Protein AF-A0A0G2T6E0-F1 (afdb_monomer_lite)

Structure (mmCIF, N/CA/C/O backbone):
data_AF-A0A0G2T6E0-F1
#
_entry.id   AF-A0A0G2T6E0-F1
#
loop_
_atom_site.group_PDB
_atom_site.id
_atom_site.type_symbol
_atom_site.label_atom_id
_atom_site.label_alt_id
_atom_site.label_comp_id
_atom_site.label_asym_id
_atom_site.label_entity_id
_atom_site.label_seq_id
_atom_site.pdbx_PDB_ins_code
_atom_site.Cartn_x
_atom_site.Cartn_y
_atom_site.Cartn_z
_atom_site.occupancy
_atom_site.B_iso_or_equiv
_atom_site.auth_seq_id
_atom_site.auth_comp_id
_atom_site.auth_asym_id
_atom_site.auth_atom_id
_atom_site.pdbx_PDB_model_num
ATOM 1 N N . ASP A 1 1 ? 5.759 5.179 -17.101 1.00 91.62 1 ASP A N 1
ATOM 2 C CA . ASP A 1 1 ? 6.318 3.826 -16.857 1.00 91.62 1 ASP A CA 1
ATOM 3 C C . ASP A 1 1 ? 6.226 3.512 -15.353 1.00 91.62 1 ASP A C 1
ATOM 5 O O . ASP A 1 1 ? 5.874 4.423 -14.606 1.00 91.62 1 ASP A O 1
ATOM 9 N N . PRO A 1 2 ? 6.462 2.274 -14.876 1.00 94.88 2 PRO A N 1
ATOM 10 C CA . PRO A 1 2 ? 6.254 1.942 -13.465 1.00 94.88 2 PRO A CA 1
ATOM 11 C C . PRO A 1 2 ? 7.401 2.342 -12.526 1.00 94.88 2 PRO A C 1
ATOM 13 O O . PRO A 1 2 ? 7.266 2.168 -11.314 1.00 94.88 2 PRO A O 1
ATOM 16 N N . THR A 1 3 ? 8.506 2.900 -13.042 1.00 94.12 3 THR A N 1
ATOM 17 C CA . THR A 1 3 ? 9.586 3.435 -12.191 1.00 94.12 3 THR A CA 1
ATOM 18 C C . THR A 1 3 ? 9.181 4.737 -11.500 1.00 94.12 3 THR A C 1
ATOM 20 O O . THR A 1 3 ? 9.784 5.110 -10.496 1.00 94.12 3 THR A O 1
ATOM 23 N N . LYS A 1 4 ? 8.142 5.420 -12.002 1.00 95.62 4 LYS A N 1
ATOM 24 C CA . LYS A 1 4 ? 7.588 6.627 -11.380 1.00 95.62 4 LYS A CA 1
ATOM 25 C C . LYS A 1 4 ? 6.718 6.252 -10.191 1.00 95.62 4 LYS A C 1
ATOM 27 O O . LYS A 1 4 ? 5.672 5.615 -10.344 1.00 95.62 4 LYS A O 1
ATOM 32 N N . ILE A 1 5 ? 7.194 6.650 -9.014 1.00 94.44 5 ILE A N 1
ATOM 33 C CA . ILE A 1 5 ? 6.651 6.211 -7.733 1.00 94.44 5 ILE A CA 1
ATOM 34 C C . ILE A 1 5 ? 5.207 6.665 -7.529 1.00 94.44 5 ILE A C 1
ATOM 36 O O . ILE A 1 5 ? 4.412 5.900 -6.994 1.00 94.44 5 ILE A O 1
ATOM 40 N N . ASP A 1 6 ? 4.840 7.824 -8.080 1.00 96.38 6 ASP A N 1
ATOM 41 C CA . ASP A 1 6 ? 3.481 8.374 -8.028 1.00 96.38 6 ASP A CA 1
ATOM 42 C C . ASP A 1 6 ? 2.428 7.374 -8.516 1.00 96.38 6 ASP A C 1
ATOM 44 O O . ASP A 1 6 ? 1.321 7.318 -7.991 1.00 96.38 6 ASP A O 1
ATOM 48 N N . ARG A 1 7 ? 2.780 6.531 -9.498 1.00 97.44 7 ARG A N 1
ATOM 49 C CA . ARG A 1 7 ? 1.896 5.465 -9.980 1.00 97.44 7 ARG A CA 1
ATOM 50 C C . ARG A 1 7 ? 2.106 4.163 -9.220 1.00 97.44 7 ARG A C 1
ATOM 52 O O . ARG A 1 7 ? 1.143 3.576 -8.733 1.00 97.44 7 ARG A O 1
ATOM 59 N N . SER A 1 8 ? 3.341 3.665 -9.163 1.00 97.81 8 SER A N 1
ATOM 60 C CA . SER A 1 8 ? 3.602 2.320 -8.636 1.00 97.81 8 SER A CA 1
ATOM 61 C C . SER A 1 8 ? 3.350 2.217 -7.132 1.00 97.81 8 SER A C 1
ATOM 63 O O . SER A 1 8 ? 2.726 1.247 -6.700 1.00 97.81 8 SER A O 1
ATOM 65 N N . ALA A 1 9 ? 3.732 3.221 -6.337 1.00 97.88 9 ALA A N 1
ATOM 66 C CA . ALA A 1 9 ? 3.414 3.245 -4.910 1.00 97.88 9 ALA A CA 1
ATOM 67 C C . ALA A 1 9 ? 1.922 3.455 -4.654 1.00 97.88 9 ALA A C 1
ATOM 69 O O . ALA A 1 9 ? 1.391 2.798 -3.765 1.00 97.88 9 ALA A O 1
ATOM 70 N N . ALA A 1 10 ? 1.221 4.274 -5.448 1.00 98.38 10 ALA A N 1
ATOM 71 C CA . ALA A 1 10 ? -0.233 4.409 -5.326 1.00 98.38 10 ALA A CA 1
ATOM 72 C C . ALA A 1 10 ? -0.954 3.073 -5.581 1.00 98.38 10 ALA A C 1
ATOM 74 O O . ALA A 1 10 ? -1.877 2.705 -4.855 1.00 98.38 10 ALA A O 1
ATOM 75 N N . TYR A 1 11 ? -0.502 2.298 -6.572 1.00 98.38 11 TYR A N 1
ATOM 76 C CA . TYR A 1 11 ? -1.056 0.966 -6.843 1.00 98.38 11 TYR A CA 1
ATOM 77 C C . TYR A 1 11 ? -0.761 -0.012 -5.705 1.00 98.38 11 TYR A C 1
ATOM 79 O O . TYR A 1 11 ? -1.639 -0.781 -5.316 1.00 98.38 11 TYR A O 1
ATOM 87 N N . MET A 1 12 ? 0.446 0.041 -5.136 1.00 98.50 12 MET A N 1
ATOM 88 C CA . MET A 1 12 ? 0.801 -0.777 -3.977 1.00 98.50 12 MET A CA 1
ATOM 89 C C . MET A 1 12 ? 0.002 -0.386 -2.729 1.00 98.50 12 MET A C 1
ATOM 91 O O . MET A 1 12 ? -0.484 -1.264 -2.025 1.00 98.50 12 MET A O 1
ATOM 95 N N . ALA A 1 13 ? -0.200 0.910 -2.482 1.00 98.62 13 ALA A N 1
ATOM 96 C CA . ALA A 1 13 ? -1.034 1.412 -1.393 1.00 98.62 13 ALA A CA 1
ATOM 97 C C . ALA A 1 13 ? -2.471 0.895 -1.523 1.00 98.62 13 ALA A C 1
ATOM 99 O O . ALA A 1 13 ? -3.015 0.343 -0.568 1.00 98.62 13 ALA A O 1
ATOM 100 N N . ARG A 1 14 ? -3.057 0.973 -2.729 1.00 98.69 14 ARG A N 1
ATOM 101 C CA . ARG A 1 14 ? -4.373 0.379 -3.007 1.00 98.69 14 ARG A CA 1
ATOM 102 C C . ARG A 1 14 ? -4.379 -1.124 -2.750 1.00 98.69 14 ARG A C 1
ATOM 104 O O . ARG A 1 14 ? -5.320 -1.621 -2.136 1.00 98.69 14 ARG A O 1
ATOM 111 N N . TYR A 1 15 ? -3.368 -1.841 -3.238 1.00 98.62 15 TYR A N 1
ATOM 112 C CA . TYR A 1 15 ? -3.249 -3.283 -3.043 1.00 98.62 15 TYR A CA 1
ATOM 113 C C . TYR A 1 15 ? -3.239 -3.631 -1.551 1.00 98.62 15 TYR A C 1
ATOM 115 O O . TYR A 1 15 ? -4.029 -4.465 -1.115 1.00 98.62 15 TYR A O 1
ATOM 123 N N . ILE A 1 16 ? -2.414 -2.949 -0.758 1.00 98.50 16 ILE A N 1
ATOM 124 C CA . ILE A 1 16 ? -2.311 -3.155 0.690 1.00 98.50 16 ILE A CA 1
ATOM 125 C C . ILE A 1 16 ? -3.644 -2.844 1.379 1.00 98.50 16 ILE A C 1
ATOM 127 O O . ILE A 1 16 ? -4.173 -3.708 2.073 1.00 98.50 16 ILE A O 1
ATOM 131 N N . ALA A 1 17 ? -4.230 -1.667 1.135 1.00 98.69 17 ALA A N 1
ATOM 132 C CA . ALA A 1 17 ? -5.500 -1.264 1.743 1.00 98.69 17 ALA A CA 1
ATOM 133 C C . ALA A 1 17 ? -6.630 -2.264 1.440 1.00 98.69 17 ALA A C 1
ATOM 135 O O . ALA A 1 17 ? -7.368 -2.668 2.337 1.00 98.69 17 ALA A O 1
ATOM 136 N N . LYS A 1 18 ? -6.732 -2.720 0.181 1.00 98.62 18 LYS A N 1
ATOM 137 C CA . LYS A 1 18 ? -7.728 -3.719 -0.238 1.00 98.62 18 LYS A CA 1
ATOM 138 C C . LYS A 1 18 ? -7.517 -5.063 0.461 1.00 98.62 18 LYS A C 1
ATOM 140 O O . LYS A 1 18 ? -8.498 -5.710 0.804 1.00 98.62 18 LYS A O 1
ATOM 145 N N . ASN A 1 19 ? -6.268 -5.473 0.689 1.00 98.25 19 ASN A N 1
ATOM 146 C CA . ASN A 1 19 ? -5.963 -6.708 1.416 1.00 98.25 19 ASN A CA 1
ATOM 147 C C . ASN A 1 19 ? -6.251 -6.592 2.918 1.00 98.25 19 ASN A C 1
ATOM 149 O O . ASN A 1 19 ? -6.750 -7.548 3.494 1.00 98.25 19 ASN A O 1
ATOM 153 N N . ILE A 1 20 ? -5.994 -5.440 3.545 1.00 98.31 20 ILE A N 1
ATOM 154 C CA . ILE A 1 20 ? -6.321 -5.208 4.964 1.00 98.31 20 ILE A CA 1
ATOM 155 C C . ILE A 1 20 ? -7.830 -5.331 5.189 1.00 98.31 20 ILE A C 1
ATOM 157 O O . ILE A 1 20 ? -8.259 -6.088 6.058 1.00 98.31 20 ILE A O 1
ATOM 161 N N . VAL A 1 21 ? -8.627 -4.647 4.361 1.00 98.31 21 VAL A N 1
ATOM 162 C CA . VAL A 1 21 ? -10.094 -4.729 4.434 1.00 98.31 21 VAL A CA 1
ATOM 163 C C . VAL A 1 21 ? -10.583 -6.129 4.059 1.00 98.31 21 VAL A C 1
ATOM 165 O O . VAL A 1 21 ? -11.396 -6.715 4.765 1.00 98.31 21 VAL A O 1
ATOM 168 N N . GLY A 1 22 ? -10.044 -6.720 2.988 1.00 98.00 22 GLY A N 1
ATOM 169 C CA . GLY A 1 22 ? -10.410 -8.071 2.550 1.00 98.00 22 GLY A CA 1
ATOM 170 C C . GLY A 1 22 ? -10.071 -9.175 3.558 1.00 98.00 22 GLY A C 1
ATOM 171 O O . GLY A 1 22 ? -10.742 -10.202 3.574 1.00 98.00 22 GLY A O 1
ATOM 172 N N . ALA A 1 23 ? -9.068 -8.964 4.413 1.00 97.31 23 ALA A N 1
ATOM 173 C CA . ALA A 1 23 ? -8.707 -9.865 5.506 1.00 97.31 23 ALA A CA 1
ATOM 174 C C . ALA A 1 23 ? -9.549 -9.652 6.779 1.00 97.31 23 ALA A C 1
ATOM 176 O O . ALA A 1 23 ? -9.328 -10.347 7.769 1.00 97.31 23 ALA A O 1
ATOM 177 N N . GLY A 1 24 ? -10.486 -8.697 6.780 1.00 97.56 24 GLY A N 1
ATOM 178 C CA . GLY A 1 24 ? -11.320 -8.380 7.942 1.00 97.56 24 GLY A CA 1
ATOM 179 C C . GLY A 1 24 ? -10.560 -7.705 9.086 1.00 97.56 24 GLY A C 1
ATOM 180 O O . GLY A 1 24 ? -11.015 -7.749 10.224 1.00 97.56 24 GLY A O 1
ATOM 181 N N . LEU A 1 25 ? -9.396 -7.103 8.811 1.00 97.75 25 LEU A N 1
ATOM 182 C CA . LEU A 1 25 ? -8.618 -6.393 9.833 1.00 97.75 25 LEU A CA 1
ATOM 183 C C . LEU A 1 25 ? -9.195 -5.005 10.144 1.00 97.75 25 LEU A C 1
ATOM 185 O O . LEU A 1 25 ? -8.968 -4.491 11.234 1.00 97.75 25 LEU A O 1
ATOM 189 N N . ALA A 1 26 ? -9.910 -4.399 9.193 1.00 98.50 26 ALA A N 1
ATOM 190 C CA . ALA A 1 26 ? -10.583 -3.111 9.335 1.00 98.50 26 ALA A CA 1
ATOM 191 C C . ALA A 1 26 ? -11.730 -2.990 8.319 1.00 98.50 26 ALA A C 1
ATOM 193 O O . ALA A 1 26 ? -11.619 -3.536 7.220 1.00 98.50 26 ALA A O 1
ATOM 194 N N . ASP A 1 27 ? -12.769 -2.208 8.618 1.00 98.44 27 ASP A N 1
ATOM 195 C CA . ASP A 1 27 ? -13.836 -1.913 7.640 1.00 98.44 27 ASP A CA 1
ATOM 196 C C . ASP A 1 27 ? -13.399 -0.869 6.602 1.00 98.44 27 ASP A C 1
ATOM 198 O O . ASP A 1 27 ? -13.850 -0.868 5.453 1.00 98.44 27 ASP A O 1
ATOM 202 N N . ARG A 1 28 ? -12.493 0.036 6.989 1.00 98.19 28 ARG A N 1
ATOM 203 C CA . ARG A 1 28 ? -11.868 1.017 6.094 1.00 98.19 28 ARG A CA 1
ATOM 204 C C . ARG A 1 28 ? -10.407 1.227 6.459 1.00 98.19 28 ARG A C 1
ATOM 206 O O . ARG A 1 28 ? -10.032 1.195 7.625 1.00 98.19 28 ARG A O 1
ATOM 213 N N . CYS A 1 29 ? -9.581 1.470 5.448 1.00 98.56 29 CYS A N 1
ATOM 214 C CA . CYS A 1 29 ? -8.148 1.653 5.623 1.00 98.56 29 CYS A CA 1
ATOM 215 C C . CYS A 1 29 ? -7.607 2.672 4.617 1.00 98.56 29 CYS A C 1
ATOM 217 O O . CYS A 1 29 ? -7.892 2.583 3.419 1.00 98.56 29 CYS A O 1
ATOM 219 N N . GLU A 1 30 ? -6.814 3.617 5.110 1.00 98.69 30 GLU A N 1
ATOM 220 C CA . GLU A 1 30 ? -5.988 4.522 4.318 1.00 98.69 30 GLU A CA 1
ATOM 221 C C . GLU A 1 30 ? -4.511 4.176 4.527 1.00 98.69 30 GLU A C 1
ATOM 223 O O . GLU A 1 30 ? -4.084 3.886 5.643 1.00 98.69 30 GLU A O 1
ATOM 228 N N . ILE A 1 31 ? -3.737 4.191 3.440 1.00 98.56 31 ILE A N 1
ATOM 229 C CA . ILE A 1 31 ? -2.300 3.915 3.451 1.00 98.56 31 ILE A CA 1
ATOM 230 C C . ILE A 1 31 ? -1.562 5.149 2.955 1.00 98.56 31 ILE A C 1
ATOM 232 O O . ILE A 1 31 ? -1.750 5.574 1.814 1.00 98.56 31 ILE A O 1
ATOM 236 N N . GLN A 1 32 ? -0.674 5.671 3.792 1.00 98.38 32 GLN A N 1
ATOM 237 C CA . GLN A 1 32 ? 0.217 6.772 3.463 1.00 98.38 32 GLN A CA 1
ATOM 238 C C . GLN A 1 32 ? 1.639 6.247 3.272 1.00 98.38 32 GLN A C 1
ATOM 240 O O . GLN A 1 32 ? 2.129 5.438 4.062 1.00 98.38 32 GLN A O 1
ATOM 245 N N . ILE A 1 33 ? 2.316 6.707 2.219 1.00 98.00 33 ILE A N 1
ATOM 246 C CA . ILE A 1 33 ? 3.704 6.341 1.929 1.00 98.00 33 ILE A CA 1
ATOM 247 C C . ILE A 1 33 ? 4.464 7.594 1.507 1.00 98.00 33 ILE A C 1
ATOM 249 O O . ILE A 1 33 ? 4.009 8.315 0.620 1.00 98.00 33 ILE A O 1
ATOM 253 N N . SER A 1 34 ? 5.637 7.814 2.096 1.00 97.38 34 SER A N 1
ATOM 254 C CA . SER A 1 34 ? 6.517 8.937 1.756 1.00 97.38 34 SER A CA 1
ATOM 255 C C . SER A 1 34 ? 7.859 8.442 1.231 1.00 97.38 34 SER A C 1
ATOM 257 O O . SER A 1 34 ? 8.474 7.558 1.829 1.00 97.38 34 SER A O 1
ATOM 259 N N . TYR A 1 35 ? 8.346 9.046 0.148 1.00 97.44 35 TYR A N 1
ATOM 260 C CA . TYR A 1 35 ? 9.676 8.796 -0.414 1.00 97.44 35 TYR A CA 1
ATOM 261 C C . TYR A 1 35 ? 10.465 10.096 -0.510 1.00 97.44 35 TYR A C 1
ATOM 263 O O . TYR A 1 35 ? 9.893 11.165 -0.713 1.00 97.44 35 TYR A O 1
ATOM 271 N N . THR A 1 36 ? 11.787 9.974 -0.450 1.00 96.12 36 THR A N 1
ATOM 272 C CA . THR A 1 36 ? 12.717 11.065 -0.750 1.00 96.12 36 THR A CA 1
ATOM 273 C C . THR A 1 36 ? 13.466 10.750 -2.037 1.00 96.12 36 THR A C 1
ATOM 275 O O . THR A 1 36 ? 13.791 9.593 -2.315 1.00 96.12 36 THR A O 1
ATOM 278 N N . ILE A 1 37 ? 13.747 11.783 -2.834 1.00 93.75 37 ILE A N 1
ATOM 279 C CA . ILE A 1 37 ? 14.490 11.655 -4.092 1.00 93.75 37 ILE A CA 1
ATOM 280 C C . ILE A 1 37 ? 15.824 10.935 -3.842 1.00 93.75 37 ILE A C 1
ATOM 282 O O . ILE A 1 37 ? 16.582 11.297 -2.947 1.00 93.75 37 ILE A O 1
ATOM 286 N N . GLY A 1 38 ? 16.104 9.907 -4.648 1.00 92.31 38 GLY A N 1
ATOM 287 C CA . GLY A 1 38 ? 17.354 9.143 -4.598 1.00 92.31 38 GLY A CA 1
ATOM 288 C C . GLY A 1 38 ? 17.398 8.012 -3.565 1.00 92.31 38 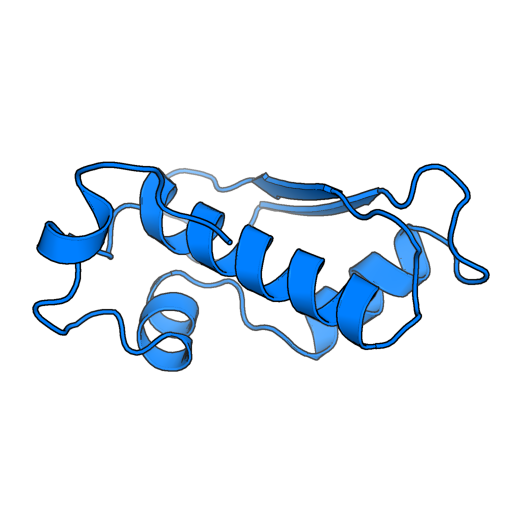GLY A C 1
ATOM 289 O O . GLY A 1 38 ? 18.335 7.217 -3.598 1.00 92.31 38 GLY A O 1
ATOM 290 N N . VAL A 1 39 ? 16.391 7.874 -2.695 1.00 95.06 39 VAL A N 1
ATOM 291 C CA . VAL A 1 39 ? 16.331 6.799 -1.692 1.00 95.06 39 VAL A CA 1
ATOM 292 C C . VAL A 1 39 ? 15.306 5.749 -2.113 1.00 95.06 39 VAL A C 1
ATOM 294 O O . VAL A 1 39 ? 14.143 6.052 -2.361 1.00 95.06 39 VAL A O 1
ATOM 297 N N . ALA A 1 40 ? 15.740 4.489 -2.209 1.00 95.00 40 ALA A N 1
ATOM 298 C CA . ALA A 1 40 ? 14.867 3.404 -2.656 1.00 95.00 40 ALA A CA 1
ATOM 299 C C . ALA A 1 40 ? 13.844 2.981 -1.592 1.00 95.00 40 ALA A C 1
ATOM 301 O O . ALA A 1 40 ? 12.731 2.599 -1.938 1.00 95.00 40 ALA A O 1
ATOM 302 N N . ALA A 1 41 ? 14.224 2.981 -0.314 1.00 95.75 41 ALA A N 1
ATOM 303 C CA . ALA A 1 41 ? 13.297 2.684 0.772 1.00 95.75 41 ALA A CA 1
ATOM 304 C C . ALA A 1 41 ? 12.403 3.905 1.059 1.00 95.75 41 ALA A C 1
ATOM 306 O O . ALA A 1 41 ? 12.880 5.037 0.941 1.00 95.75 41 ALA A O 1
ATOM 307 N N . PRO A 1 42 ? 11.131 3.706 1.439 1.00 96.56 42 PRO A N 1
ATOM 308 C CA . PRO A 1 42 ? 10.298 4.812 1.888 1.00 96.56 42 PRO A CA 1
ATOM 309 C C . PRO A 1 42 ? 10.835 5.391 3.199 1.00 96.56 42 PRO A C 1
ATOM 311 O O . PRO A 1 42 ? 11.374 4.670 4.038 1.00 96.56 42 PRO A O 1
ATOM 314 N N . VAL A 1 43 ? 10.647 6.697 3.378 1.00 97.06 43 VAL A N 1
ATOM 315 C CA . VAL A 1 43 ? 10.940 7.399 4.635 1.00 97.06 43 VAL A CA 1
ATOM 316 C C . VAL A 1 43 ? 9.903 7.042 5.694 1.00 97.06 43 VAL A C 1
ATOM 318 O O . VAL A 1 43 ? 10.242 6.876 6.861 1.00 97.06 43 VAL A O 1
ATOM 321 N N . SER A 1 44 ? 8.640 6.903 5.286 1.00 96.75 44 SER A N 1
ATOM 322 C CA . SER A 1 44 ? 7.560 6.479 6.171 1.00 96.75 44 SER A CA 1
ATOM 323 C C . SER A 1 44 ? 6.497 5.679 5.428 1.00 96.75 44 SER A C 1
ATOM 325 O O . SER A 1 44 ? 6.243 5.884 4.237 1.00 96.75 44 SER A O 1
ATOM 327 N N . ILE A 1 45 ? 5.882 4.756 6.164 1.00 98.00 45 ILE A N 1
ATOM 328 C CA . ILE A 1 45 ? 4.644 4.064 5.811 1.00 98.00 45 ILE A CA 1
ATOM 329 C C . ILE A 1 45 ? 3.748 4.179 7.041 1.00 98.00 45 ILE A C 1
ATOM 331 O O . ILE A 1 45 ? 4.224 3.940 8.150 1.00 98.00 45 ILE A O 1
ATOM 335 N N . TYR A 1 46 ? 2.485 4.539 6.852 1.00 98.38 46 TYR A N 1
ATOM 336 C CA . TYR A 1 46 ? 1.501 4.626 7.927 1.00 98.38 46 TYR A CA 1
ATOM 337 C C . TYR A 1 46 ? 0.147 4.116 7.437 1.00 98.38 46 TYR A C 1
ATOM 339 O O . TYR A 1 46 ? -0.220 4.333 6.279 1.00 98.38 46 TYR A O 1
ATOM 347 N N . ALA A 1 47 ? -0.569 3.416 8.311 1.00 98.50 47 ALA A N 1
ATOM 348 C CA . ALA A 1 47 ? -1.926 2.954 8.073 1.00 98.50 47 ALA A CA 1
ATOM 349 C C . ALA A 1 47 ? -2.892 3.646 9.035 1.00 98.50 47 ALA A C 1
ATOM 351 O O . ALA A 1 47 ? -2.648 3.664 10.236 1.00 98.50 47 ALA A O 1
ATOM 352 N N . GLU A 1 48 ? -4.006 4.146 8.511 1.00 98.56 48 GLU A N 1
ATOM 353 C CA . GLU A 1 48 ? -5.103 4.717 9.290 1.00 98.56 48 GLU A CA 1
ATOM 354 C C . GLU A 1 48 ? -6.363 3.876 9.082 1.00 98.56 48 GLU A C 1
ATOM 356 O O . GLU A 1 48 ? -6.802 3.662 7.949 1.00 98.56 48 GLU A O 1
ATOM 361 N N . THR A 1 49 ? -6.946 3.380 10.171 1.00 98.62 49 THR A N 1
ATOM 362 C CA . THR A 1 49 ? -8.163 2.551 10.135 1.00 98.62 49 THR A CA 1
ATOM 363 C C . THR A 1 49 ? -9.412 3.270 10.619 1.00 98.62 49 THR A C 1
ATOM 365 O O . THR A 1 49 ? -10.503 2.697 10.581 1.00 98.62 49 THR A O 1
ATOM 368 N N . PHE A 1 50 ? -9.289 4.528 11.050 1.00 98.38 50 PHE A N 1
ATOM 369 C CA . PHE A 1 50 ? -10.408 5.365 11.482 1.00 98.38 50 PHE A CA 1
ATOM 370 C C . PHE A 1 50 ? -11.253 4.705 12.588 1.00 98.38 50 PHE A C 1
ATOM 372 O O . PHE A 1 50 ? -12.475 4.837 12.606 1.00 98.38 50 PHE A O 1
ATOM 379 N N . GLY A 1 51 ? -10.606 3.942 13.478 1.00 97.94 51 GLY A N 1
ATOM 380 C CA . GLY A 1 51 ? -11.264 3.232 14.581 1.00 97.94 51 GLY A CA 1
ATOM 381 C C . GLY A 1 51 ? -12.069 1.992 14.175 1.00 97.94 51 GLY A C 1
ATOM 382 O O . GLY A 1 51 ? -12.821 1.474 14.992 1.00 97.94 51 GLY A O 1
ATOM 383 N N . THR A 1 52 ? -11.929 1.505 12.938 1.00 98.50 52 THR A N 1
ATOM 384 C CA . THR A 1 52 ? -12.665 0.320 12.443 1.00 98.50 52 THR A CA 1
ATOM 385 C C . THR A 1 52 ? -11.903 -0.999 12.588 1.00 98.50 52 THR A C 1
ATOM 387 O O . THR A 1 52 ? -12.354 -2.036 12.114 1.00 98.50 52 THR A O 1
ATOM 390 N N . SER A 1 53 ? -10.739 -0.965 13.233 1.00 98.00 53 SER A N 1
ATOM 391 C CA . SER A 1 53 ? -9.885 -2.122 13.496 1.00 98.00 53 SER A CA 1
ATOM 392 C C . SER A 1 53 ? -9.810 -2.409 14.993 1.00 98.00 53 SER A C 1
ATOM 394 O O . SER A 1 53 ? -9.818 -1.490 15.809 1.00 98.00 53 SER A O 1
ATOM 396 N N . GLN A 1 54 ? -9.659 -3.688 15.346 1.00 96.56 54 GLN A N 1
ATOM 397 C CA . GLN A 1 54 ? -9.322 -4.111 16.712 1.00 96.56 54 GLN A CA 1
ATOM 398 C C . GLN A 1 54 ? -7.825 -3.961 17.029 1.00 96.56 54 GLN A C 1
ATOM 400 O O . GLN A 1 54 ? -7.430 -3.891 18.190 1.00 96.56 54 GLN A O 1
ATOM 405 N N . LEU A 1 55 ? -6.978 -3.940 15.997 1.00 97.62 55 LEU A N 1
ATOM 406 C CA . LEU A 1 55 ? -5.549 -3.656 16.106 1.00 97.62 55 LEU A CA 1
ATOM 407 C C . LEU A 1 55 ? -5.298 -2.152 16.009 1.00 97.62 55 LEU A C 1
ATOM 409 O O . LEU A 1 55 ? -5.986 -1.456 15.259 1.00 97.62 55 LEU A O 1
ATOM 413 N N . SER A 1 56 ? -4.262 -1.671 16.694 1.00 98.31 56 SER A N 1
ATOM 414 C CA . SER A 1 56 ? -3.825 -0.283 16.556 1.00 98.31 56 SER A CA 1
ATOM 415 C C . SER A 1 56 ? -3.264 -0.005 15.155 1.00 98.31 56 SER A C 1
ATOM 417 O O . SER A 1 56 ? -2.759 -0.902 14.465 1.00 98.31 56 SER A O 1
ATOM 419 N N . ASN A 1 57 ? -3.301 1.262 14.745 1.00 98.31 57 ASN A N 1
ATOM 420 C CA . ASN A 1 57 ? -2.729 1.719 13.477 1.00 98.31 57 ASN A CA 1
ATOM 421 C C . ASN A 1 57 ? -1.231 1.377 13.367 1.00 98.31 57 ASN A C 1
ATOM 423 O O . ASN A 1 57 ? -0.746 0.983 12.303 1.00 98.31 57 ASN A O 1
ATOM 427 N N . GLU A 1 58 ? -0.492 1.429 14.477 1.00 98.25 58 GLU A N 1
ATOM 428 C CA . GLU A 1 58 ? 0.923 1.050 14.553 1.00 98.25 58 GLU A CA 1
ATOM 429 C C . GLU A 1 58 ? 1.121 -0.454 14.357 1.00 98.25 58 GLU A C 1
ATOM 431 O O . GLU A 1 58 ? 2.047 -0.867 13.654 1.00 98.25 58 GLU A O 1
ATOM 436 N N . GLN A 1 59 ? 0.256 -1.289 14.943 1.00 98.31 59 GLN A N 1
AT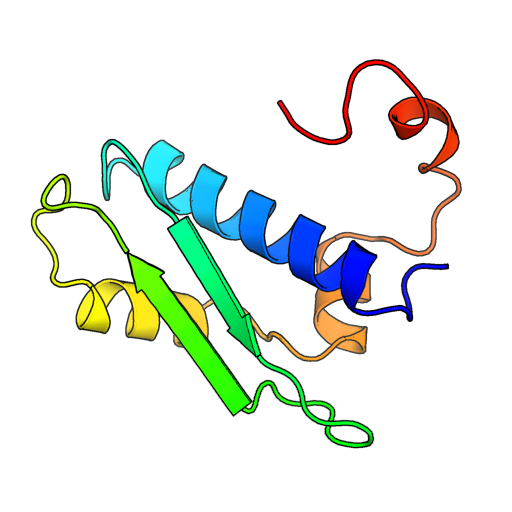OM 437 C CA . GLN A 1 59 ? 0.311 -2.740 14.753 1.00 98.31 59 GLN A CA 1
ATOM 438 C C . GLN A 1 59 ? 0.064 -3.106 13.288 1.00 98.31 59 GLN A C 1
ATOM 440 O O . GLN A 1 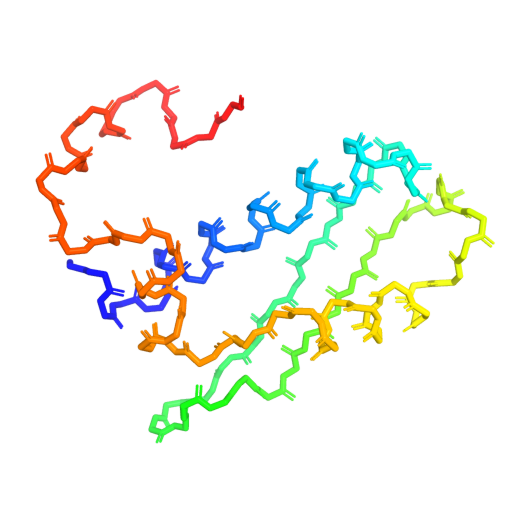59 ? 0.815 -3.901 12.721 1.00 98.31 59 GLN A O 1
ATOM 445 N N . ILE A 1 60 ? -0.924 -2.479 12.646 1.00 98.25 60 ILE A N 1
ATOM 446 C CA . ILE A 1 60 ? -1.192 -2.676 11.215 1.00 98.25 60 ILE A CA 1
ATOM 447 C C . ILE A 1 60 ? -0.019 -2.179 10.370 1.00 98.25 60 ILE A C 1
ATOM 449 O O . ILE A 1 60 ? 0.451 -2.894 9.487 1.00 98.25 60 ILE A O 1
ATOM 453 N N . THR A 1 61 ? 0.517 -0.998 10.673 1.00 98.38 61 THR A N 1
ATOM 454 C CA . THR A 1 61 ? 1.703 -0.452 9.994 1.00 98.38 61 THR A CA 1
ATOM 455 C C . THR A 1 61 ? 2.898 -1.409 10.095 1.00 98.38 61 THR A C 1
ATOM 457 O O . THR A 1 61 ? 3.600 -1.663 9.109 1.00 98.38 61 THR A O 1
ATOM 460 N N . LYS A 1 62 ? 3.105 -2.021 11.265 1.00 98.06 62 LYS A N 1
ATOM 461 C CA . LYS A 1 62 ? 4.143 -3.037 11.473 1.00 98.06 62 LYS A CA 1
ATOM 462 C C . LYS A 1 62 ? 3.901 -4.288 10.627 1.00 98.06 62 LYS A C 1
ATOM 464 O O . LYS A 1 62 ? 4.838 -4.766 9.995 1.00 98.06 62 LYS A O 1
ATOM 469 N N . LEU A 1 63 ? 2.667 -4.783 10.549 1.00 97.38 63 LEU A N 1
ATOM 470 C CA . LEU A 1 63 ? 2.331 -5.913 9.674 1.00 97.38 63 LEU A CA 1
ATOM 471 C C . LEU A 1 63 ? 2.643 -5.591 8.206 1.00 97.38 63 LEU A C 1
ATOM 473 O O . LEU A 1 63 ? 3.284 -6.385 7.520 1.00 97.38 63 LEU A O 1
ATOM 477 N N . ILE A 1 64 ? 2.276 -4.399 7.728 1.00 97.25 64 ILE A N 1
ATOM 478 C CA . ILE A 1 64 ? 2.562 -3.975 6.349 1.00 97.25 64 ILE A CA 1
ATOM 479 C C . ILE A 1 64 ? 4.064 -4.029 6.064 1.00 97.25 64 ILE A C 1
ATOM 481 O O . ILE A 1 64 ? 4.479 -4.636 5.079 1.00 97.25 64 ILE A O 1
ATOM 485 N N . THR A 1 65 ? 4.882 -3.431 6.933 1.00 95.69 65 THR A N 1
ATOM 486 C CA . THR A 1 65 ? 6.347 -3.386 6.758 1.00 95.69 65 THR A CA 1
ATOM 487 C C . THR A 1 65 ? 7.021 -4.757 6.862 1.00 95.69 65 THR A C 1
ATOM 489 O O . THR A 1 65 ? 8.090 -4.951 6.288 1.00 95.69 65 THR A O 1
ATOM 492 N N . GLN A 1 66 ? 6.397 -5.725 7.541 1.00 96.62 66 GLN A N 1
ATOM 493 C CA . GLN A 1 66 ? 6.872 -7.112 7.609 1.00 96.62 66 GLN A CA 1
ATOM 494 C C . GLN A 1 66 ? 6.516 -7.928 6.358 1.00 96.62 66 GLN A C 1
ATOM 496 O O . GLN A 1 66 ? 7.294 -8.789 5.947 1.00 96.62 66 GLN A O 1
ATOM 501 N N . HIS A 1 67 ? 5.359 -7.668 5.746 1.00 96.19 67 HIS A N 1
ATOM 502 C CA . HIS A 1 67 ? 4.863 -8.437 4.601 1.00 96.19 67 HIS A CA 1
ATOM 503 C C . HIS A 1 67 ? 5.241 -7.844 3.238 1.00 96.19 67 HIS A C 1
ATOM 505 O O . HIS A 1 67 ? 5.352 -8.585 2.257 1.00 96.19 67 HIS A O 1
ATOM 511 N N . PHE A 1 68 ? 5.446 -6.528 3.155 1.00 96.69 68 PHE A N 1
ATOM 512 C CA . PHE A 1 68 ? 5.633 -5.824 1.890 1.00 96.69 68 PHE A CA 1
ATOM 513 C C . PHE A 1 68 ? 6.943 -5.043 1.839 1.00 96.69 68 PHE A C 1
ATOM 515 O O . PHE A 1 68 ? 7.209 -4.143 2.629 1.00 96.69 68 PHE A O 1
ATOM 522 N N . ASP A 1 69 ? 7.743 -5.354 0.822 1.00 97.00 69 ASP A N 1
ATOM 523 C CA . ASP A 1 69 ? 8.945 -4.600 0.488 1.00 97.00 69 ASP A CA 1
ATOM 524 C C . ASP A 1 69 ? 8.582 -3.432 -0.431 1.00 97.00 69 ASP A C 1
ATOM 526 O O . ASP A 1 69 ? 8.328 -3.605 -1.627 1.00 97.00 69 ASP A O 1
ATOM 530 N N . MET A 1 70 ? 8.559 -2.238 0.152 1.00 96.88 70 MET A N 1
ATOM 531 C CA . MET A 1 70 ? 8.071 -1.019 -0.492 1.00 96.88 70 MET A CA 1
ATOM 532 C C . MET A 1 70 ? 9.128 -0.308 -1.346 1.00 96.88 70 MET A C 1
ATOM 534 O O . MET A 1 70 ? 8.939 0.832 -1.749 1.00 96.88 70 MET A O 1
ATOM 538 N N . ARG A 1 71 ? 10.252 -0.953 -1.676 1.00 97.25 71 ARG A N 1
ATOM 539 C CA . ARG A 1 71 ? 11.202 -0.376 -2.640 1.00 97.25 71 ARG A CA 1
ATOM 540 C C . ARG A 1 71 ? 10.608 -0.406 -4.059 1.00 97.25 71 ARG A C 1
ATOM 542 O O . ARG A 1 71 ? 10.038 -1.433 -4.435 1.00 97.25 71 ARG A O 1
ATOM 549 N N . PRO A 1 72 ? 10.807 0.622 -4.911 1.00 96.12 72 PRO A N 1
ATOM 550 C CA . PRO A 1 72 ? 10.181 0.702 -6.236 1.00 96.12 72 PRO A CA 1
ATOM 551 C C . PRO A 1 72 ? 10.359 -0.564 -7.087 1.00 96.12 72 PRO A C 1
ATOM 553 O O . PRO A 1 72 ? 9.388 -1.127 -7.582 1.00 96.12 72 PRO A O 1
ATOM 556 N N . GLY A 1 73 ? 11.584 -1.095 -7.186 1.00 96.94 73 GLY A N 1
ATOM 557 C CA . GLY A 1 73 ? 11.846 -2.321 -7.954 1.00 96.94 73 GLY A CA 1
ATOM 558 C C . GLY A 1 73 ? 11.130 -3.565 -7.409 1.00 96.94 73 GLY A C 1
ATOM 559 O O . GLY A 1 73 ? 10.809 -4.487 -8.160 1.00 96.94 73 GLY A O 1
ATOM 560 N N . ARG A 1 74 ? 10.839 -3.592 -6.106 1.00 97.81 74 ARG A N 1
ATOM 561 C CA . ARG A 1 74 ? 10.151 -4.698 -5.431 1.00 97.81 74 ARG A CA 1
ATOM 562 C C . ARG A 1 74 ? 8.646 -4.604 -5.629 1.00 97.81 74 ARG A C 1
ATOM 564 O O . ARG A 1 74 ? 8.047 -5.620 -5.969 1.00 97.81 74 ARG A O 1
ATOM 571 N N . ILE A 1 75 ? 8.085 -3.396 -5.581 1.00 98.12 75 ILE A N 1
ATOM 572 C CA . ILE A 1 75 ? 6.699 -3.113 -5.978 1.00 98.12 75 ILE A CA 1
ATOM 573 C C . ILE A 1 75 ? 6.458 -3.543 -7.429 1.00 98.12 75 ILE A C 1
ATOM 575 O O . ILE A 1 75 ? 5.538 -4.308 -7.714 1.00 98.12 75 ILE A O 1
ATOM 579 N N . ILE A 1 76 ? 7.326 -3.108 -8.346 1.00 97.94 76 ILE A N 1
ATOM 580 C CA . ILE A 1 76 ? 7.234 -3.435 -9.775 1.00 97.94 76 ILE A CA 1
ATOM 581 C C . ILE A 1 76 ? 7.230 -4.948 -10.000 1.00 97.94 76 ILE A C 1
ATOM 583 O O . ILE A 1 76 ? 6.422 -5.450 -10.784 1.00 97.94 76 ILE A O 1
ATOM 587 N N . LYS A 1 77 ? 8.116 -5.674 -9.305 1.00 97.94 77 LYS A N 1
ATOM 588 C CA . LYS A 1 77 ? 8.198 -7.137 -9.381 1.00 97.94 77 LYS A CA 1
ATOM 589 C C . LYS A 1 77 ? 6.964 -7.811 -8.780 1.00 97.94 77 LYS A C 1
ATOM 591 O O . LYS A 1 77 ? 6.435 -8.733 -9.393 1.00 97.94 77 LYS A O 1
ATOM 596 N N . HIS A 1 78 ? 6.513 -7.357 -7.611 1.00 97.75 78 HIS A N 1
ATOM 597 C CA . HIS A 1 78 ? 5.363 -7.919 -6.901 1.00 97.75 78 HIS A CA 1
ATOM 598 C C . HIS A 1 78 ? 4.074 -7.784 -7.724 1.00 97.75 78 HIS A C 1
ATOM 600 O O . HIS A 1 78 ? 3.363 -8.764 -7.925 1.00 97.75 78 HIS A O 1
ATOM 606 N N . LEU A 1 79 ? 3.829 -6.596 -8.282 1.00 97.50 79 LEU A N 1
ATOM 607 C CA . LEU A 1 79 ? 2.631 -6.280 -9.067 1.00 97.50 79 LEU A CA 1
ATOM 608 C C . LEU A 1 79 ? 2.778 -6.564 -10.575 1.00 97.50 79 LEU A C 1
ATOM 610 O O . LEU A 1 79 ? 1.859 -6.290 -11.342 1.00 97.50 79 LEU A O 1
ATOM 614 N N . LYS A 1 80 ? 3.923 -7.103 -11.022 1.00 97.38 80 LYS A N 1
ATOM 615 C CA . LYS A 1 80 ? 4.219 -7.436 -12.434 1.00 97.38 80 LYS A CA 1
ATOM 616 C C . LYS A 1 80 ? 3.974 -6.265 -13.404 1.00 97.38 80 LYS A C 1
ATOM 618 O O . LYS A 1 80 ? 3.402 -6.420 -14.484 1.00 97.38 80 LYS A O 1
ATOM 623 N N . LEU A 1 81 ? 4.448 -5.077 -13.028 1.00 97.12 81 LEU A N 1
ATOM 624 C CA . LEU A 1 81 ? 4.132 -3.816 -13.715 1.00 97.12 81 LEU A CA 1
ATOM 625 C C . LEU A 1 81 ? 4.880 -3.599 -15.045 1.00 97.12 81 LEU A C 1
ATOM 627 O O . LEU A 1 81 ? 4.519 -2.707 -15.813 1.00 97.12 81 LEU A O 1
ATOM 631 N N . HIS A 1 82 ? 5.896 -4.405 -15.362 1.00 94.69 82 HIS A N 1
ATOM 632 C CA . HIS A 1 82 ? 6.553 -4.400 -16.679 1.00 94.69 82 HIS A CA 1
ATOM 633 C C . HIS A 1 82 ? 5.768 -5.222 -17.711 1.00 94.69 82 HIS A C 1
ATOM 635 O O . HIS A 1 82 ? 6.298 -6.123 -18.355 1.00 94.69 82 HIS A O 1
ATOM 641 N N . THR A 1 83 ? 4.482 -4.915 -17.852 1.00 93.06 83 THR A N 1
ATOM 642 C CA . THR A 1 83 ? 3.586 -5.517 -18.842 1.00 93.06 83 THR A CA 1
ATOM 643 C C . THR A 1 83 ? 2.712 -4.430 -19.479 1.00 93.06 83 THR A C 1
ATOM 645 O O . THR A 1 83 ? 2.458 -3.396 -18.852 1.00 93.06 83 THR A O 1
ATOM 648 N N . PRO A 1 84 ? 2.258 -4.604 -20.733 1.00 92.69 84 PRO A N 1
ATOM 649 C CA . PRO A 1 84 ? 1.379 -3.642 -21.394 1.00 92.69 84 PRO A CA 1
ATOM 650 C C . PRO A 1 84 ? -0.052 -3.744 -20.837 1.00 92.69 84 PRO A C 1
ATOM 652 O O . PRO A 1 84 ? -0.932 -4.355 -21.436 1.00 92.69 84 PRO A O 1
ATOM 655 N N . CYS A 1 85 ? -0.287 -3.159 -19.659 1.00 92.12 85 CYS A N 1
ATOM 656 C CA . CYS A 1 85 ? -1.570 -3.234 -18.945 1.00 92.12 85 CYS A CA 1
ATOM 657 C C . CYS A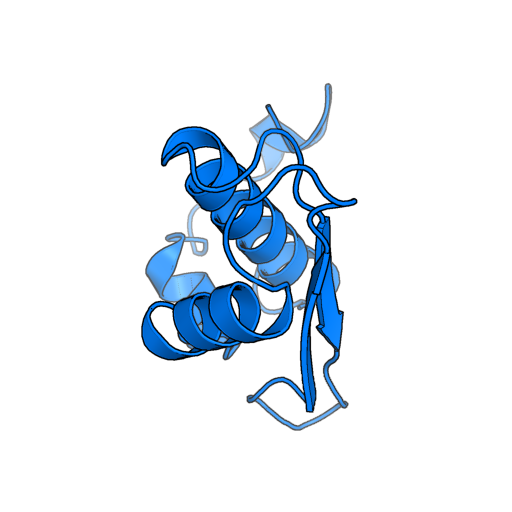 1 85 ? -2.255 -1.872 -18.714 1.00 92.12 85 CYS A C 1
ATOM 659 O O . CYS A 1 85 ? -3.436 -1.829 -18.380 1.00 92.12 85 CYS A O 1
ATOM 661 N N . TYR A 1 86 ? -1.555 -0.754 -18.935 1.00 96.19 86 TYR A N 1
ATOM 662 C CA . TYR A 1 86 ? -2.014 0.572 -18.497 1.00 96.19 86 TYR A CA 1
ATOM 663 C C . TYR A 1 86 ? -3.164 1.171 -19.310 1.00 96.19 86 TYR A C 1
ATOM 665 O O . TYR A 1 86 ? -3.940 1.943 -18.750 1.00 96.19 86 TYR A O 1
ATOM 673 N N . GLN A 1 87 ? -3.308 0.822 -20.595 1.00 96.88 87 GLN A N 1
ATOM 674 C CA . GLN A 1 87 ? -4.351 1.400 -21.456 1.00 96.88 87 GLN A CA 1
ATOM 675 C C . GLN A 1 87 ? -5.757 1.103 -20.924 1.00 96.88 87 GLN A C 1
ATOM 677 O O . GLN A 1 87 ? -6.622 1.970 -20.956 1.00 96.88 87 GLN A O 1
ATOM 682 N N . LYS A 1 88 ? -5.957 -0.091 -20.355 1.00 94.88 88 LYS A N 1
ATOM 683 C CA . LYS A 1 88 ? -7.236 -0.500 -19.757 1.00 94.88 88 LYS A CA 1
ATOM 684 C C . LYS A 1 88 ? -7.649 0.374 -18.572 1.00 94.88 88 LYS A C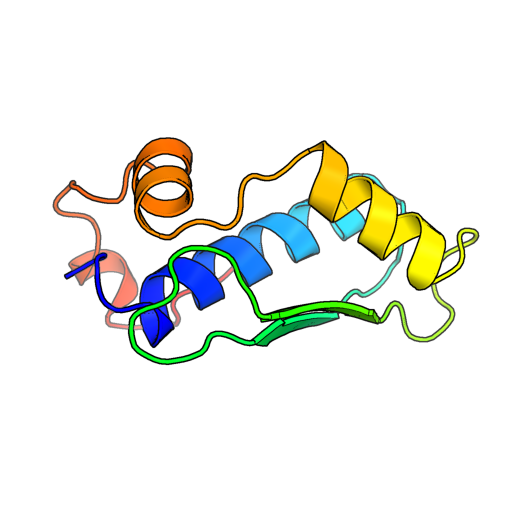 1
ATOM 686 O O . LYS A 1 88 ? -8.830 0.478 -18.290 1.00 94.88 88 LYS A O 1
ATOM 691 N N . THR A 1 89 ? -6.683 0.986 -17.889 1.00 96.69 89 THR A N 1
ATOM 692 C CA . THR A 1 89 ? -6.920 1.827 -16.706 1.00 96.69 89 THR A CA 1
ATOM 693 C C . THR A 1 89 ? -6.975 3.325 -17.024 1.00 96.69 89 THR A C 1
ATOM 695 O O . THR A 1 89 ? -7.092 4.133 -16.113 1.00 96.69 89 THR A O 1
ATOM 698 N N . ALA A 1 90 ? -6.850 3.715 -18.300 1.00 97.06 90 ALA A N 1
ATOM 699 C CA . ALA A 1 90 ? -6.811 5.122 -18.709 1.00 97.06 90 ALA A CA 1
ATOM 700 C C . ALA A 1 90 ? -8.184 5.822 -18.648 1.00 97.06 90 ALA A C 1
ATOM 702 O O . ALA A 1 90 ? -8.247 7.047 -18.696 1.00 97.06 90 ALA A O 1
ATOM 703 N N . SER A 1 91 ? -9.272 5.059 -18.535 1.00 97.50 91 SER A N 1
ATOM 704 C CA . SER A 1 91 ? -10.638 5.551 -18.352 1.00 97.50 91 SER A CA 1
ATOM 705 C C . SER A 1 91 ? -11.351 4.751 -17.261 1.00 97.50 91 SER A C 1
ATOM 707 O O . SER A 1 91 ? -10.928 3.652 -16.911 1.00 97.50 91 SER A O 1
ATOM 709 N N . TYR A 1 92 ? -12.424 5.321 -16.703 1.00 97.00 92 TYR A N 1
ATOM 710 C CA . TYR A 1 92 ? -13.287 4.697 -15.682 1.00 97.00 92 TYR A CA 1
ATOM 711 C C . TYR A 1 92 ? -12.629 4.384 -14.326 1.00 97.00 92 TYR A C 1
ATOM 713 O O . TYR A 1 92 ? -13.274 3.823 -13.446 1.00 97.00 92 TYR A O 1
ATOM 721 N N . GLY A 1 93 ? -11.386 4.822 -14.125 1.00 97.19 93 GLY A N 1
ATOM 722 C CA . GLY A 1 93 ? -10.669 4.719 -12.859 1.00 97.19 93 GLY A CA 1
ATOM 723 C C . GLY A 1 93 ? -9.628 3.601 -12.840 1.00 97.19 93 GLY A C 1
ATOM 724 O O . GLY A 1 93 ? -9.747 2.573 -13.501 1.00 97.19 93 GLY A O 1
ATOM 725 N N . HIS A 1 94 ? -8.579 3.807 -12.045 1.00 97.94 94 HIS A N 1
ATOM 726 C CA . HIS A 1 94 ? -7.504 2.826 -11.878 1.00 97.94 94 HIS A CA 1
ATOM 727 C C . HIS A 1 94 ? -7.841 1.726 -10.864 1.00 97.94 94 HIS A C 1
ATOM 729 O O . HIS A 1 94 ? -7.152 0.706 -10.826 1.00 97.94 94 HIS A O 1
ATOM 735 N N . PHE A 1 95 ? -8.857 1.938 -10.023 1.00 97.69 95 PHE A N 1
ATOM 736 C CA . PHE A 1 95 ? -9.140 1.104 -8.860 1.00 97.69 95 PHE A CA 1
ATOM 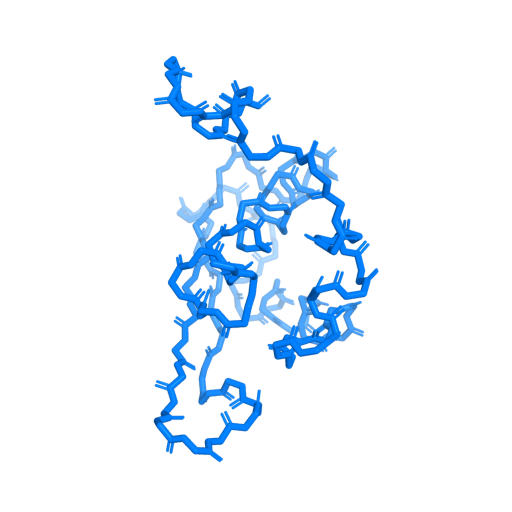737 C C . PHE A 1 95 ? -10.613 0.687 -8.782 1.00 97.69 95 PHE A C 1
ATOM 739 O O . PHE A 1 95 ? -11.503 1.461 -9.120 1.00 97.69 95 PHE A O 1
ATOM 746 N N . GLY A 1 96 ? -10.810 -0.531 -8.268 1.00 85.12 96 GLY A N 1
ATOM 747 C CA . GLY A 1 96 ? -12.055 -1.239 -7.939 1.00 85.12 96 GLY A CA 1
ATOM 748 C C . GLY A 1 96 ? -11.701 -2.496 -7.145 1.00 85.12 96 GLY A C 1
ATOM 749 O O . GLY A 1 96 ? -12.259 -3.583 -7.373 1.00 85.12 96 GLY A O 1
#

Foldseek 3Di:
DLLPCVPLVVVVQQVLQCVCCVVVQFVGKGWDWAPDPPDQATPDIWMDRPPRGPDDRVVSRVVCVVPDRRGSVRSCVVVVVPDPDCVVQPPPHNHD

Secondary structure (DSSP, 8-state):
-TTSHHHHHHHHHHHHHHHHHHTTS-SS-EEEEE--TT-SS-SEEEEE-TT--SS-HHHHHHHHHHH---SHHHHHHHTT-SSS-GGGGSSS-S--

Organism: Rickettsia helvetica (NCBI:txid35789)

Sequence (96 aa):
DPTKIDRSAAYMARYIAKNIVGAGLADRCEIQISYTIGVAAPVSIYAETFGTSQLSNEQITKLITQHFDMRPGRIIKHLKLHTPCYQKTASYGHFG

Radius of gyration: 13.79 Å; chains: 1; bounding box: 31×22×38 Å

InterPro domains:
  IPR002133 S-adenosylmethionine synthetase [PTHR11964] (1-96)
  IPR022630 S-adenosylmethionine synthetase, C-terminal [PF02773] (1-96)
  IPR022636 S-adenosylmethionine synthetase superfamily [SSF55973] (1-96)

pLDDT: mean 97.0, std 2.01, range [85.12, 98.69]